Protein AF-A0A1I2LZ72-F1 (afdb_monomer)

Nearest PDB structures (foldseek):
  7p47-assembly1_B  TM=9.070E-01  e=1.631E+00  Saccharomyces cerevisiae
  4afl-assembly2_F  TM=8.320E-01  e=4.145E+00  Homo sapiens
  7uq2-assembly1_A  TM=7.752E-01  e=4.411E+00  Tequatrovirus

Structure (mmCIF, N/CA/C/O backbone):
data_AF-A0A1I2LZ72-F1
#
_entry.id   AF-A0A1I2LZ72-F1
#
loop_
_atom_site.group_PDB
_atom_site.id
_atom_site.type_symbol
_atom_site.label_atom_id
_atom_site.label_alt_id
_atom_site.label_comp_id
_atom_site.label_asym_id
_atom_site.label_entity_id
_atom_site.label_seq_id
_atom_site.pdbx_PDB_ins_code
_atom_site.Cartn_x
_atom_site.Cartn_y
_atom_site.Cartn_z
_atom_site.occupancy
_atom_site.B_iso_or_equiv
_atom_site.auth_seq_id
_atom_site.auth_comp_id
_atom_site.auth_asym_id
_atom_site.auth_atom_id
_atom_site.pdbx_PDB_model_num
ATOM 1 N N . MET A 1 1 ? 21.598 -4.910 -25.259 1.00 63.84 1 MET A N 1
ATOM 2 C CA . MET A 1 1 ? 21.084 -4.215 -24.059 1.00 63.84 1 MET A CA 1
ATOM 3 C C . MET A 1 1 ? 22.261 -3.892 -23.163 1.00 63.84 1 MET A C 1
ATOM 5 O O . MET A 1 1 ? 23.168 -4.711 -23.099 1.00 63.84 1 MET A O 1
ATOM 9 N N . ASP A 1 2 ? 22.259 -2.728 -22.518 1.00 83.62 2 ASP A N 1
ATOM 10 C CA . ASP A 1 2 ? 23.282 -2.366 -21.534 1.00 83.62 2 ASP A CA 1
ATOM 11 C C . ASP A 1 2 ? 23.100 -3.226 -20.259 1.00 83.62 2 ASP A C 1
ATOM 13 O O . ASP A 1 2 ? 22.011 -3.202 -19.672 1.00 83.62 2 ASP A O 1
ATOM 17 N N . PRO A 1 3 ? 24.111 -4.009 -19.835 1.00 82.50 3 PRO A N 1
ATOM 18 C CA . PRO A 1 3 ? 24.044 -4.848 -18.636 1.00 82.50 3 PRO A CA 1
ATOM 19 C C . PRO A 1 3 ? 23.724 -4.068 -17.356 1.00 82.50 3 PRO A C 1
ATOM 21 O O . PRO A 1 3 ? 23.053 -4.591 -16.467 1.00 82.50 3 PRO A O 1
ATOM 24 N N . LEU A 1 4 ? 24.155 -2.807 -17.262 1.00 88.50 4 LEU A N 1
ATOM 25 C CA . LEU A 1 4 ? 23.881 -1.963 -16.100 1.00 88.50 4 LEU A CA 1
ATOM 26 C C . LEU A 1 4 ? 22.407 -1.560 -16.035 1.00 88.50 4 LEU A C 1
ATOM 28 O O . LEU A 1 4 ? 21.837 -1.502 -14.948 1.00 88.50 4 LEU A O 1
ATOM 32 N N . LEU A 1 5 ? 21.765 -1.345 -17.188 1.00 86.38 5 LEU A N 1
ATOM 33 C CA . LEU A 1 5 ? 20.331 -1.050 -17.247 1.00 86.38 5 LEU A CA 1
ATOM 34 C C . LEU A 1 5 ? 19.481 -2.258 -16.834 1.00 86.38 5 LEU A C 1
ATOM 36 O O . LEU A 1 5 ? 18.428 -2.079 -16.225 1.00 86.38 5 LEU A O 1
ATOM 40 N N . LEU A 1 6 ? 19.938 -3.480 -17.127 1.00 86.69 6 LEU A N 1
ATOM 41 C CA . LEU A 1 6 ? 19.283 -4.710 -16.669 1.00 86.69 6 LEU A CA 1
ATOM 42 C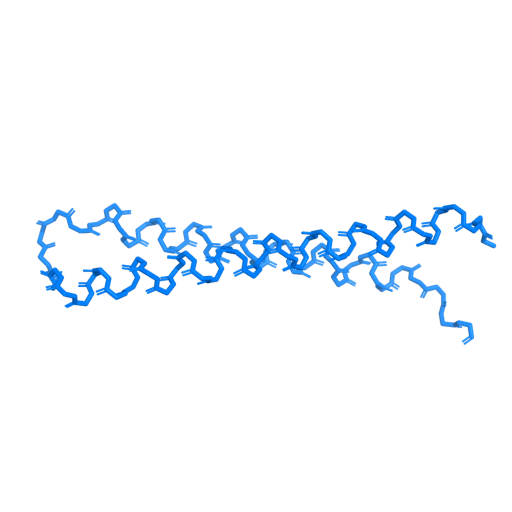 C . LEU A 1 6 ? 19.366 -4.857 -15.144 1.00 86.69 6 LEU A C 1
ATOM 44 O O . LEU A 1 6 ? 18.334 -5.044 -14.501 1.00 86.69 6 LEU A O 1
ATOM 48 N N . LEU A 1 7 ? 20.561 -4.690 -14.570 1.00 88.50 7 LEU A N 1
ATOM 49 C CA . LEU A 1 7 ? 20.776 -4.770 -13.121 1.00 88.50 7 LEU A CA 1
ATOM 50 C C . LEU A 1 7 ? 20.008 -3.682 -12.362 1.00 88.50 7 LEU A C 1
ATOM 52 O O . LEU A 1 7 ? 19.349 -3.968 -11.364 1.00 88.50 7 LEU A O 1
ATOM 56 N N . LEU A 1 8 ? 20.042 -2.439 -12.855 1.00 89.19 8 LEU A N 1
ATOM 57 C CA . LEU A 1 8 ? 19.292 -1.332 -12.261 1.00 89.19 8 LEU A CA 1
ATOM 58 C C . LEU A 1 8 ? 17.789 -1.626 -12.241 1.00 89.19 8 LEU A C 1
ATOM 60 O O . LEU A 1 8 ? 17.111 -1.348 -11.256 1.00 89.19 8 LEU A O 1
ATOM 64 N N . ARG A 1 9 ? 17.259 -2.200 -13.323 1.00 87.62 9 ARG A N 1
ATOM 65 C CA . ARG A 1 9 ? 15.843 -2.551 -13.433 1.00 87.62 9 ARG A CA 1
ATOM 66 C C . ARG A 1 9 ? 15.445 -3.662 -12.464 1.00 87.62 9 ARG A C 1
ATOM 68 O O . ARG A 1 9 ? 14.402 -3.543 -11.828 1.00 87.62 9 ARG A O 1
ATOM 75 N N . GLU A 1 10 ? 16.243 -4.723 -12.359 1.00 90.50 10 GLU A N 1
ATOM 76 C CA . GLU A 1 10 ? 15.998 -5.816 -11.408 1.00 90.50 10 GLU A CA 1
ATOM 77 C C . GLU A 1 10 ? 15.998 -5.309 -9.965 1.00 90.50 10 GLU A C 1
ATOM 79 O O . GLU A 1 10 ? 15.087 -5.621 -9.197 1.00 90.50 10 GLU A O 1
ATOM 84 N N . GLU A 1 11 ? 16.966 -4.460 -9.621 1.00 93.62 11 GLU A N 1
ATOM 85 C CA . GLU A 1 11 ? 17.049 -3.839 -8.302 1.00 93.62 11 GLU A CA 1
ATOM 86 C C . GLU A 1 11 ? 15.843 -2.928 -8.023 1.00 93.62 11 GLU A C 1
ATOM 88 O O . GLU A 1 11 ? 15.276 -2.957 -6.931 1.00 93.62 11 GLU A O 1
ATOM 93 N N . MET A 1 12 ? 15.396 -2.148 -9.013 1.00 92.81 12 MET A N 1
ATOM 94 C CA . MET A 1 12 ? 14.196 -1.317 -8.885 1.00 92.81 12 MET A CA 1
ATOM 95 C C . MET A 1 12 ? 12.930 -2.162 -8.709 1.00 92.81 12 MET A C 1
ATOM 97 O O . MET A 1 12 ? 12.134 -1.863 -7.822 1.00 92.81 12 MET A O 1
ATOM 101 N N . SER A 1 13 ? 12.750 -3.236 -9.489 1.00 92.88 13 SER A N 1
ATOM 102 C CA . SER A 1 13 ? 11.600 -4.144 -9.325 1.00 92.88 13 SER A CA 1
ATOM 103 C C . SER A 1 13 ? 11.576 -4.765 -7.923 1.00 92.88 13 SER A C 1
ATOM 105 O O . SER A 1 13 ? 10.534 -4.784 -7.259 1.00 92.88 13 SER A O 1
ATOM 107 N N . ARG A 1 14 ? 12.745 -5.191 -7.423 1.00 93.31 14 ARG A N 1
ATOM 108 C CA . ARG A 1 14 ? 12.892 -5.731 -6.067 1.00 93.31 14 ARG A CA 1
ATOM 109 C C . ARG A 1 14 ? 12.492 -4.710 -5.006 1.00 93.31 14 ARG A C 1
ATOM 111 O O . ARG A 1 14 ? 11.636 -5.010 -4.181 1.00 93.31 14 ARG A O 1
ATOM 118 N N . LYS A 1 15 ? 13.030 -3.489 -5.071 1.00 95.50 15 LYS A N 1
ATOM 119 C CA . LYS A 1 15 ? 12.711 -2.419 -4.110 1.00 95.50 15 LYS A CA 1
ATOM 120 C C . LYS A 1 15 ? 11.233 -2.044 -4.107 1.00 95.50 15 LYS A C 1
ATOM 122 O O . LYS A 1 15 ? 10.654 -1.847 -3.042 1.00 95.50 15 LYS A O 1
ATOM 127 N N . LEU A 1 16 ? 10.611 -1.957 -5.284 1.00 93.56 16 LEU A N 1
ATOM 128 C CA . LEU A 1 16 ? 9.177 -1.680 -5.398 1.00 93.56 16 LEU A CA 1
ATOM 129 C C . LEU A 1 16 ? 8.342 -2.800 -4.765 1.00 93.56 16 LEU A C 1
ATOM 131 O O . LEU A 1 16 ? 7.372 -2.521 -4.060 1.00 93.56 16 LEU A O 1
ATOM 135 N N . SER A 1 17 ? 8.748 -4.054 -4.967 1.00 91.94 17 SER A N 1
ATOM 136 C CA . SER A 1 17 ? 8.088 -5.222 -4.376 1.00 91.94 17 SER A CA 1
ATOM 137 C C . SER A 1 17 ? 8.249 -5.271 -2.852 1.00 91.94 17 SER A C 1
ATOM 139 O O . SER A 1 17 ? 7.278 -5.522 -2.141 1.00 91.94 17 SER A O 1
ATOM 141 N N . GLU A 1 18 ? 9.439 -4.975 -2.329 1.00 95.75 18 GLU A N 1
ATOM 142 C CA . GLU A 1 18 ? 9.705 -4.889 -0.884 1.00 95.75 18 GLU A CA 1
ATOM 143 C C . GLU A 1 18 ? 8.896 -3.767 -0.215 1.00 95.75 18 GLU A C 1
ATOM 145 O O . GLU A 1 18 ? 8.290 -3.967 0.845 1.00 95.75 18 GLU A O 1
ATOM 150 N N . ALA A 1 19 ? 8.825 -2.597 -0.854 1.00 94.69 19 ALA A N 1
ATOM 151 C CA . ALA A 1 19 ? 8.008 -1.483 -0.385 1.00 94.69 19 ALA A CA 1
ATOM 152 C C . ALA A 1 19 ? 6.515 -1.852 -0.366 1.00 94.69 19 ALA A C 1
ATOM 154 O O . ALA A 1 19 ? 5.838 -1.628 0.640 1.00 94.69 19 ALA A O 1
ATOM 155 N N . ALA A 1 20 ? 6.013 -2.492 -1.428 1.00 93.69 20 ALA A N 1
ATOM 156 C CA . ALA A 1 20 ? 4.641 -2.993 -1.482 1.00 93.69 20 ALA A CA 1
ATOM 157 C C . ALA A 1 20 ? 4.360 -4.038 -0.384 1.00 93.69 20 ALA A C 1
ATOM 159 O O . ALA A 1 20 ? 3.304 -3.996 0.251 1.00 93.69 20 ALA A O 1
ATOM 160 N N . GLY A 1 21 ? 5.312 -4.935 -0.106 1.00 94.81 21 GLY A N 1
ATOM 161 C CA . GLY A 1 21 ? 5.220 -5.901 0.992 1.00 94.81 21 GLY A CA 1
ATOM 162 C C . GLY A 1 21 ? 5.132 -5.230 2.367 1.00 94.81 21 GLY A C 1
ATOM 163 O O . GLY A 1 21 ? 4.292 -5.596 3.187 1.00 94.81 21 GLY A O 1
ATOM 164 N N . THR A 1 22 ? 5.930 -4.186 2.596 1.00 96.62 22 THR A N 1
ATOM 165 C CA . THR A 1 22 ? 5.898 -3.399 3.842 1.00 96.62 22 THR A CA 1
ATOM 166 C C . THR A 1 22 ? 4.558 -2.680 4.029 1.00 96.62 22 THR A C 1
ATOM 168 O O . THR A 1 22 ? 3.996 -2.666 5.128 1.00 96.62 22 THR A O 1
ATOM 171 N N . MET A 1 23 ? 4.001 -2.121 2.950 1.00 93.88 23 MET A N 1
ATOM 172 C CA . MET A 1 23 ? 2.668 -1.513 2.969 1.00 93.88 23 MET A CA 1
ATOM 173 C C . MET A 1 23 ? 1.584 -2.545 3.287 1.00 93.88 23 MET A C 1
ATOM 175 O O . MET A 1 23 ? 0.725 -2.271 4.120 1.00 93.88 23 MET A O 1
ATOM 179 N N . ALA A 1 24 ? 1.653 -3.746 2.703 1.00 94.00 24 ALA A N 1
ATOM 180 C CA . ALA A 1 24 ? 0.715 -4.826 3.002 1.00 94.00 24 ALA A CA 1
ATOM 181 C C . ALA A 1 24 ? 0.754 -5.231 4.486 1.00 94.00 24 ALA A C 1
ATOM 183 O O . ALA A 1 24 ? -0.293 -5.275 5.129 1.00 94.00 24 ALA A O 1
ATOM 184 N N . ALA A 1 25 ? 1.946 -5.418 5.060 1.00 95.56 25 ALA A N 1
ATOM 185 C CA . ALA A 1 25 ? 2.097 -5.712 6.487 1.00 95.56 25 ALA A CA 1
ATOM 186 C C . ALA A 1 25 ? 1.523 -4.589 7.374 1.00 95.56 25 ALA A C 1
ATOM 188 O O . ALA A 1 25 ? 0.852 -4.840 8.374 1.00 95.56 25 ALA A O 1
ATOM 189 N N . THR A 1 26 ? 1.725 -3.329 6.980 1.0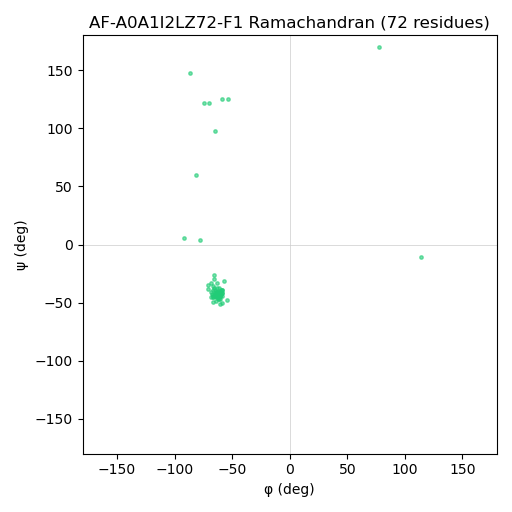0 94.69 26 THR A N 1
ATOM 190 C CA . THR A 1 26 ? 1.163 -2.174 7.697 1.00 94.69 26 THR A CA 1
ATOM 19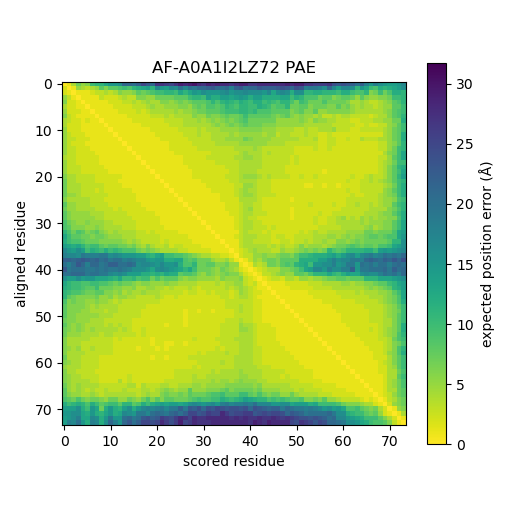1 C C . THR A 1 26 ? -0.367 -2.169 7.629 1.00 94.69 26 THR A C 1
ATOM 193 O O . THR A 1 26 ? -1.032 -1.939 8.639 1.00 94.69 26 THR A O 1
ATOM 196 N N . MET A 1 27 ? -0.945 -2.476 6.464 1.00 95.31 27 MET A N 1
ATOM 197 C CA . MET A 1 27 ? -2.394 -2.603 6.292 1.00 95.31 27 MET A CA 1
ATOM 198 C C . MET A 1 27 ? -2.985 -3.715 7.165 1.00 95.31 27 MET A C 1
ATOM 200 O O . MET A 1 27 ? -4.076 -3.527 7.702 1.00 95.31 27 MET A O 1
ATOM 204 N N . GLU A 1 28 ? -2.291 -4.843 7.342 1.00 94.69 28 GLU A N 1
ATOM 205 C CA . GLU A 1 28 ? -2.727 -5.918 8.245 1.00 94.69 28 GLU A CA 1
ATOM 206 C C . GLU A 1 28 ? -2.801 -5.433 9.696 1.00 94.69 28 GLU A C 1
ATOM 208 O O . GLU A 1 28 ? -3.823 -5.622 10.357 1.00 94.69 28 GLU A O 1
ATOM 213 N N . VAL A 1 29 ? -1.770 -4.726 10.171 1.00 94.50 29 VAL A N 1
ATOM 214 C CA . VAL A 1 29 ? -1.745 -4.149 11.526 1.00 94.50 29 VAL A CA 1
ATOM 215 C C . VAL A 1 29 ? -2.863 -3.123 11.715 1.00 94.50 29 VAL A C 1
ATOM 217 O O . VAL A 1 29 ? -3.571 -3.153 12.726 1.00 94.50 29 VAL A O 1
ATOM 220 N N . LEU A 1 30 ? -3.071 -2.231 10.745 1.00 91.19 30 LEU A N 1
ATOM 221 C CA . LEU A 1 30 ? -4.148 -1.239 10.800 1.00 91.19 30 LEU A CA 1
ATOM 222 C C . LEU A 1 30 ? -5.534 -1.898 10.748 1.00 91.19 30 LEU A C 1
ATOM 224 O O . LEU A 1 30 ? -6.440 -1.477 11.466 1.00 91.19 30 LEU A O 1
ATOM 228 N N . SER A 1 31 ? -5.694 -2.964 9.964 1.00 90.38 31 SER A N 1
ATOM 229 C CA . SER A 1 31 ? -6.943 -3.730 9.879 1.00 90.38 31 SER A CA 1
ATOM 230 C C . SER A 1 31 ? -7.236 -4.487 11.175 1.00 90.38 31 SER A C 1
ATOM 232 O O . SER A 1 31 ? -8.373 -4.476 11.653 1.00 90.38 31 SER A O 1
ATOM 234 N N . ALA A 1 32 ? -6.217 -5.087 11.794 1.00 91.31 32 ALA A N 1
ATOM 235 C CA . ALA A 1 32 ? -6.328 -5.699 13.115 1.00 91.31 32 ALA A CA 1
ATOM 236 C C . ALA A 1 32 ? -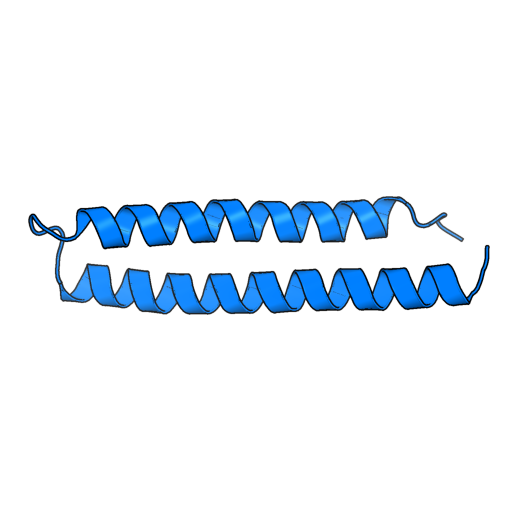6.699 -4.650 14.173 1.00 91.31 32 ALA A C 1
ATOM 238 O O . ALA A 1 32 ? -7.620 -4.857 14.961 1.00 91.31 32 ALA A O 1
ATOM 239 N N . THR A 1 33 ? -6.057 -3.480 14.126 1.00 89.06 33 THR A N 1
ATOM 240 C CA . THR A 1 33 ? -6.357 -2.351 15.018 1.00 89.06 33 THR A CA 1
ATOM 241 C C . THR A 1 33 ? -7.804 -1.884 14.851 1.00 89.06 33 THR A C 1
ATOM 243 O O . THR A 1 33 ? -8.504 -1.715 15.846 1.00 89.06 33 THR A O 1
ATOM 246 N N . ARG A 1 34 ? -8.295 -1.752 13.610 1.00 87.00 34 ARG A N 1
ATOM 247 C CA . ARG A 1 34 ? -9.702 -1.427 13.320 1.00 87.00 34 ARG A CA 1
ATOM 248 C C . ARG A 1 34 ? -10.654 -2.489 13.864 1.00 87.00 34 ARG A C 1
ATOM 250 O O . ARG A 1 34 ? -11.693 -2.151 14.416 1.00 87.00 34 ARG A O 1
ATOM 257 N N . THR A 1 35 ? -10.298 -3.763 13.720 1.00 89.56 35 THR A N 1
ATOM 258 C CA . THR A 1 35 ? -11.108 -4.882 14.220 1.00 89.56 35 THR A CA 1
ATOM 259 C C . THR A 1 35 ? -11.236 -4.831 15.742 1.00 89.56 35 THR A C 1
ATOM 261 O O . THR A 1 35 ? -12.332 -5.012 16.263 1.00 89.56 35 THR A O 1
ATOM 264 N N . ILE A 1 36 ? -10.141 -4.528 16.448 1.00 88.69 36 ILE A N 1
ATOM 265 C CA . ILE A 1 36 ? -10.124 -4.385 17.912 1.00 88.69 36 ILE A CA 1
ATOM 266 C C . ILE A 1 36 ? -10.908 -3.146 18.354 1.00 88.69 36 ILE A C 1
ATOM 268 O O . ILE A 1 36 ? -11.689 -3.221 19.299 1.00 88.69 36 ILE A O 1
ATOM 272 N N . ALA A 1 37 ? -10.703 -2.011 17.681 1.00 85.50 37 ALA A N 1
ATOM 273 C CA . ALA A 1 37 ? -11.400 -0.769 17.996 1.00 85.50 37 ALA A CA 1
ATOM 274 C C . ALA A 1 37 ? -12.912 -0.874 17.730 1.00 85.50 37 ALA A C 1
ATOM 276 O O . ALA A 1 37 ? -13.697 -0.229 18.420 1.00 85.50 37 ALA A O 1
ATOM 277 N N . GLY A 1 38 ? -13.318 -1.700 16.761 1.00 79.44 38 GLY A N 1
ATOM 278 C CA . GLY A 1 38 ? -14.672 -1.729 16.221 1.00 79.44 38 GLY A CA 1
ATOM 279 C C . GLY A 1 38 ? -14.920 -0.569 15.251 1.00 79.44 38 GLY A C 1
ATOM 280 O O . GLY A 1 38 ? -14.127 0.366 15.145 1.00 79.44 38 GLY A O 1
ATOM 281 N N . ASP A 1 39 ? -16.043 -0.607 14.532 1.00 74.62 39 ASP A N 1
ATOM 282 C CA . ASP A 1 39 ? -16.450 0.473 13.614 1.00 74.62 39 ASP A CA 1
ATOM 283 C C . ASP A 1 39 ? -17.127 1.613 14.405 1.00 74.62 39 ASP A C 1
ATOM 285 O O . ASP A 1 39 ? -18.306 1.933 14.253 1.00 74.62 39 ASP A O 1
ATOM 289 N N . VAL A 1 40 ? -16.371 2.184 15.342 1.00 74.62 40 VAL A N 1
ATOM 290 C CA . VAL A 1 40 ? -16.764 3.345 16.149 1.00 74.62 40 VAL A CA 1
ATOM 291 C C . VAL A 1 40 ? -16.418 4.640 15.424 1.00 74.62 40 VAL A C 1
ATOM 293 O O . VAL A 1 40 ? -15.412 4.733 14.713 1.00 74.62 40 VAL A O 1
ATOM 296 N N . ARG A 1 41 ? -17.248 5.666 15.659 1.00 71.06 41 ARG A N 1
ATOM 297 C CA . ARG A 1 41 ? -16.988 7.044 15.218 1.00 71.06 41 ARG A CA 1
ATOM 298 C C . ARG A 1 41 ? -15.604 7.481 15.706 1.00 71.06 41 ARG A C 1
ATOM 300 O O . ARG A 1 41 ? -15.334 7.414 16.902 1.00 71.06 41 ARG A O 1
ATOM 307 N N . GLY A 1 42 ? -14.755 7.930 14.788 1.00 75.38 42 GLY A N 1
ATOM 308 C CA . GLY A 1 42 ? -13.361 8.308 15.033 1.00 75.38 42 GLY A CA 1
ATOM 309 C C . GLY A 1 42 ? -12.335 7.398 14.347 1.00 75.38 42 GLY A C 1
ATOM 310 O O . GLY A 1 42 ? -11.158 7.745 14.297 1.00 75.38 42 GLY A O 1
ATOM 311 N N . THR A 1 43 ? -12.754 6.256 13.789 1.00 83.06 43 THR A N 1
ATOM 312 C CA . THR A 1 43 ? -11.871 5.336 13.043 1.00 83.06 43 THR A CA 1
ATOM 313 C C . THR A 1 43 ? -11.833 5.616 11.536 1.00 83.06 43 THR A C 1
ATOM 315 O O . THR A 1 43 ? -11.177 4.893 10.784 1.00 83.06 43 THR A O 1
ATOM 318 N N . GLU A 1 44 ? -12.483 6.687 11.068 1.00 86.88 44 GLU A N 1
ATOM 319 C CA . GLU A 1 44 ? -12.520 7.079 9.655 1.00 86.88 44 GLU A CA 1
ATOM 320 C C . GLU A 1 44 ? -11.121 7.322 9.087 1.00 86.88 44 GLU A C 1
ATOM 322 O O . GLU A 1 44 ? -10.826 6.881 7.977 1.00 86.88 44 GLU A O 1
ATOM 327 N N . SER A 1 45 ? -10.235 7.933 9.875 1.00 87.75 45 SER A N 1
ATOM 328 C CA . SER A 1 45 ? -8.832 8.133 9.503 1.00 87.75 45 SER A CA 1
ATOM 329 C C . SER A 1 45 ? -8.088 6.808 9.324 1.00 87.75 45 SER A C 1
ATOM 331 O O . SER A 1 45 ? -7.225 6.697 8.461 1.00 87.75 45 SER A O 1
ATOM 333 N N . LEU A 1 46 ? -8.444 5.781 10.107 1.00 88.81 46 LEU A N 1
ATOM 334 C CA . LEU A 1 46 ? -7.842 4.450 10.014 1.00 88.81 46 LEU A CA 1
ATOM 335 C C . LEU A 1 46 ? -8.289 3.734 8.733 1.00 88.81 46 LEU A C 1
ATOM 337 O O . LEU A 1 46 ? -7.485 3.082 8.073 1.00 88.81 46 LEU A O 1
ATOM 341 N N . ARG A 1 47 ? -9.561 3.901 8.350 1.00 88.56 47 ARG A N 1
ATOM 342 C CA . ARG A 1 47 ? -10.095 3.403 7.075 1.00 88.56 47 ARG A CA 1
ATOM 343 C C . ARG A 1 47 ? -9.417 4.081 5.885 1.00 88.56 47 ARG A C 1
ATOM 345 O O . ARG A 1 47 ? -8.929 3.383 5.004 1.00 88.56 47 ARG A O 1
ATOM 352 N N . ALA A 1 48 ? -9.324 5.411 5.911 1.00 91.56 48 ALA A N 1
ATOM 353 C CA . ALA A 1 48 ? -8.657 6.185 4.868 1.00 91.56 48 ALA A CA 1
ATOM 354 C C . ALA A 1 48 ? -7.181 5.783 4.713 1.00 91.56 48 ALA A C 1
ATOM 356 O O . ALA A 1 48 ? -6.717 5.578 3.596 1.00 91.56 48 ALA A O 1
ATOM 357 N N . ALA A 1 49 ? -6.467 5.571 5.825 1.00 91.62 49 ALA A N 1
ATOM 358 C CA . ALA A 1 49 ? -5.078 5.117 5.793 1.00 91.62 49 ALA A CA 1
ATOM 359 C C . ALA A 1 49 ? -4.923 3.733 5.135 1.00 91.62 49 ALA A C 1
ATOM 361 O O . ALA A 1 49 ? -4.009 3.530 4.339 1.00 91.62 49 ALA A O 1
ATOM 362 N N . ILE A 1 50 ? -5.816 2.779 5.427 1.00 92.75 50 ILE A N 1
ATOM 363 C CA . ILE A 1 50 ? -5.791 1.450 4.792 1.00 92.75 50 ILE A CA 1
ATOM 364 C C . ILE A 1 50 ? -6.042 1.561 3.278 1.00 92.75 50 ILE A C 1
ATOM 366 O O . ILE A 1 50 ? -5.358 0.899 2.497 1.00 92.75 50 ILE A O 1
ATOM 370 N N . GLU A 1 51 ? -6.992 2.398 2.857 1.00 94.69 51 GLU A N 1
ATOM 371 C CA . GLU A 1 51 ? -7.317 2.617 1.439 1.00 94.69 51 GLU A CA 1
ATOM 372 C C . GLU A 1 51 ? -6.171 3.296 0.671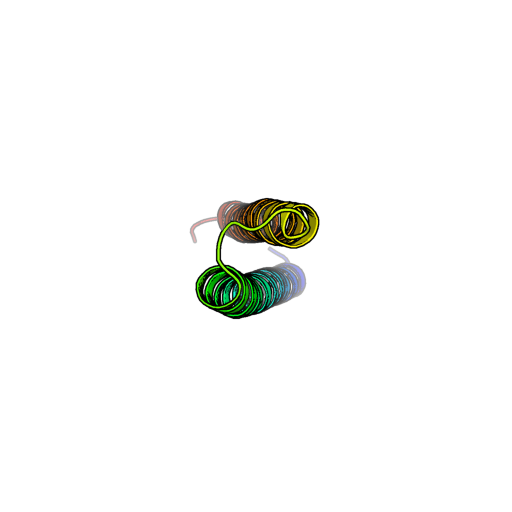 1.00 94.69 51 GLU A C 1
ATOM 374 O O . GLU A 1 51 ? -5.818 2.869 -0.434 1.00 94.69 51 GLU A O 1
ATOM 379 N N . GLU A 1 52 ? -5.543 4.312 1.264 1.00 95.94 52 GLU A N 1
ATOM 380 C CA . GLU A 1 52 ? -4.403 5.019 0.674 1.00 95.94 52 GLU A CA 1
ATOM 381 C C . GLU A 1 52 ? -3.181 4.100 0.533 1.00 95.94 52 GLU A C 1
ATOM 383 O O . GLU A 1 52 ? -2.548 4.050 -0.529 1.00 95.94 52 GLU A O 1
ATOM 388 N N . LEU A 1 53 ? -2.886 3.303 1.567 1.00 94.62 53 LEU A N 1
ATOM 389 C CA . LEU A 1 53 ? -1.824 2.298 1.517 1.00 94.62 53 LEU A CA 1
ATOM 390 C C . LEU A 1 53 ? -2.109 1.228 0.460 1.00 94.62 53 LEU A C 1
ATOM 392 O O . LEU A 1 53 ? -1.199 0.856 -0.279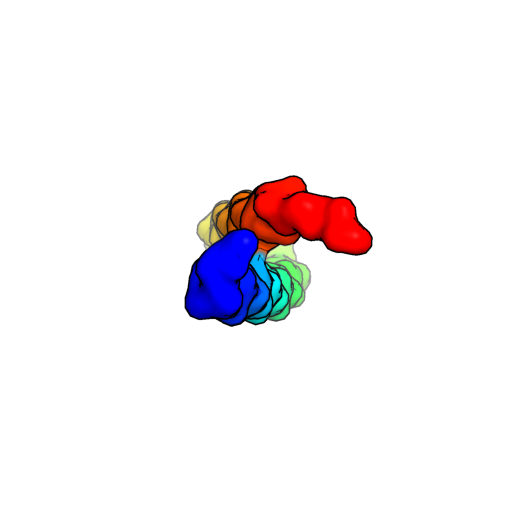 1.00 94.62 53 LEU A O 1
ATOM 396 N N . GLY A 1 54 ? -3.359 0.770 0.340 1.00 95.19 54 GLY A N 1
ATOM 397 C CA . GLY A 1 54 ? -3.764 -0.191 -0.688 1.00 95.19 54 GLY A CA 1
ATOM 398 C C . GLY A 1 54 ? -3.554 0.352 -2.101 1.00 95.19 54 GLY A C 1
ATOM 399 O O . GLY A 1 54 ? -2.925 -0.305 -2.930 1.00 95.19 54 GLY A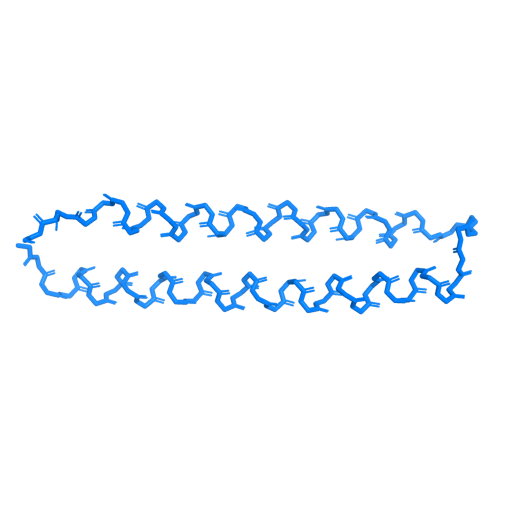 O 1
ATOM 400 N N . THR A 1 55 ? -3.993 1.588 -2.345 1.00 97.31 55 THR A N 1
ATOM 401 C CA . THR A 1 55 ? -3.816 2.273 -3.635 1.00 97.31 55 THR A CA 1
ATOM 402 C C . THR A 1 55 ? -2.336 2.437 -3.980 1.00 97.31 55 THR A C 1
ATOM 404 O O . THR A 1 55 ? -1.912 2.159 -5.103 1.00 97.31 55 THR A O 1
ATOM 407 N N . THR A 1 56 ? -1.526 2.845 -3.001 1.00 95.94 56 THR A N 1
ATOM 408 C CA . THR A 1 56 ? -0.087 3.045 -3.194 1.00 95.94 56 THR A CA 1
ATOM 409 C C . THR A 1 56 ? 0.626 1.722 -3.462 1.00 95.94 56 THR A C 1
ATOM 411 O O . THR A 1 56 ? 1.399 1.626 -4.415 1.00 95.94 56 THR A O 1
ATOM 414 N N . ARG A 1 57 ? 0.322 0.675 -2.686 1.00 95.44 57 ARG A N 1
ATOM 415 C CA . ARG A 1 57 ? 0.846 -0.681 -2.891 1.00 95.44 57 ARG A CA 1
ATOM 416 C C . ARG A 1 57 ? 0.559 -1.173 -4.308 1.00 95.44 57 ARG A C 1
ATOM 418 O O . ARG A 1 57 ? 1.463 -1.669 -4.979 1.00 95.44 57 ARG A O 1
ATOM 425 N N . ASP A 1 58 ? -0.678 -1.027 -4.774 1.00 97.00 58 ASP A N 1
ATOM 426 C CA . ASP A 1 58 ? -1.085 -1.513 -6.093 1.00 97.00 58 ASP A CA 1
ATOM 427 C C . ASP A 1 58 ? -0.377 -0.750 -7.219 1.00 97.00 58 ASP A C 1
ATOM 429 O O . ASP A 1 58 ? 0.035 -1.355 -8.215 1.00 97.00 58 ASP A O 1
ATOM 433 N N . HIS A 1 59 ? -0.148 0.553 -7.033 1.00 96.38 59 HIS A N 1
ATOM 434 C CA . HIS A 1 59 ? 0.646 1.358 -7.953 1.00 96.38 59 HIS A CA 1
ATOM 435 C C . HIS A 1 59 ? 2.113 0.901 -8.008 1.00 96.38 59 HIS A C 1
ATOM 437 O O . HIS A 1 59 ? 2.643 0.715 -9.104 1.00 96.38 59 HIS A O 1
ATOM 443 N N . LEU A 1 60 ? 2.752 0.634 -6.862 1.00 93.25 60 LEU A N 1
ATOM 444 C CA . LEU A 1 60 ? 4.130 0.123 -6.815 1.00 93.25 60 LEU A CA 1
ATOM 445 C C . LEU A 1 60 ? 4.257 -1.240 -7.508 1.00 93.25 60 LEU A C 1
ATOM 447 O O . LEU A 1 6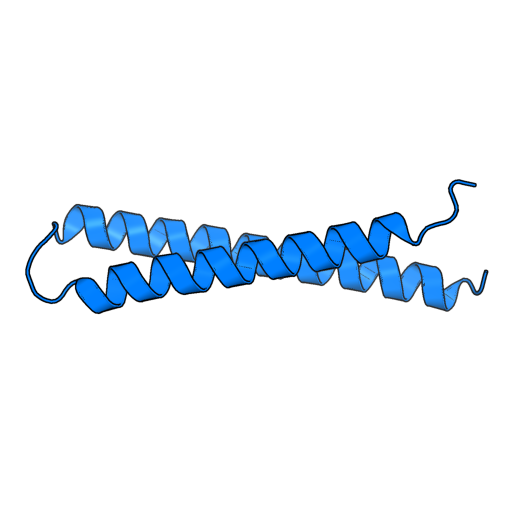0 ? 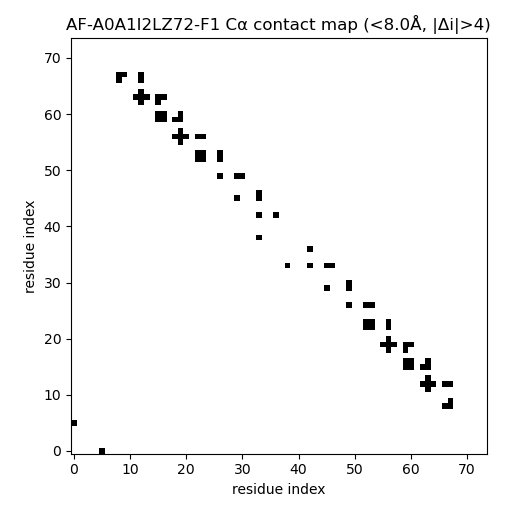5.169 -1.449 -8.310 1.00 93.25 60 LEU A O 1
ATOM 451 N N . LEU A 1 61 ? 3.309 -2.151 -7.266 1.00 94.75 61 LEU A N 1
ATOM 452 C CA . LEU A 1 61 ? 3.269 -3.449 -7.945 1.00 94.75 61 LEU A CA 1
ATOM 453 C C . LEU A 1 61 ? 3.067 -3.290 -9.455 1.00 94.75 61 LEU A C 1
ATOM 455 O O . LEU A 1 61 ? 3.658 -4.027 -10.244 1.00 94.75 61 LEU A O 1
ATOM 459 N N . GLN A 1 62 ? 2.254 -2.322 -9.880 1.00 94.62 62 GLN A N 1
ATOM 460 C CA . GLN A 1 62 ? 2.080 -2.032 -11.298 1.00 94.62 62 GLN A CA 1
ATOM 461 C C . GLN A 1 62 ? 3.360 -1.480 -11.933 1.00 94.62 62 GLN A C 1
ATOM 463 O O . GLN A 1 62 ? 3.692 -1.867 -13.055 1.00 94.62 62 GLN A O 1
ATOM 468 N N . GLN A 1 63 ? 4.098 -0.623 -11.229 1.00 92.38 63 GLN A N 1
ATOM 469 C CA . GLN A 1 63 ? 5.394 -0.123 -11.685 1.00 92.38 63 GLN A CA 1
ATOM 470 C C . GLN A 1 63 ? 6.420 -1.259 -11.805 1.00 92.38 63 GLN A C 1
ATOM 472 O O . GLN A 1 63 ? 7.088 -1.350 -12.833 1.00 92.38 63 GLN A O 1
ATOM 477 N N . ALA A 1 64 ? 6.480 -2.171 -10.829 1.00 91.00 64 ALA A N 1
ATOM 478 C CA . ALA A 1 64 ? 7.346 -3.352 -10.881 1.00 91.00 64 ALA A CA 1
ATOM 479 C C . ALA A 1 64 ? 7.030 -4.243 -12.098 1.00 91.00 64 ALA A C 1
ATOM 481 O O . ALA A 1 64 ? 7.910 -4.516 -12.915 1.00 91.00 64 ALA A O 1
ATOM 482 N N . ARG A 1 65 ? 5.749 -4.585 -12.308 1.00 90.25 65 ARG A N 1
ATOM 483 C CA . ARG A 1 65 ? 5.298 -5.345 -13.492 1.00 90.25 65 ARG A CA 1
ATOM 484 C C . ARG A 1 65 ? 5.624 -4.642 -14.806 1.00 90.25 65 ARG A C 1
ATOM 486 O O . ARG A 1 65 ? 5.979 -5.284 -15.790 1.00 90.25 65 ARG A O 1
ATOM 493 N N . THR A 1 66 ? 5.487 -3.320 -14.834 1.00 90.56 66 THR A N 1
ATOM 494 C CA . THR A 1 66 ? 5.791 -2.508 -16.017 1.00 90.56 66 THR A CA 1
ATOM 495 C C . THR A 1 66 ? 7.282 -2.575 -16.343 1.00 90.56 66 THR A C 1
ATOM 497 O O . THR A 1 66 ? 7.640 -2.799 -17.496 1.00 90.56 66 THR A O 1
ATOM 500 N N . LEU A 1 67 ? 8.154 -2.457 -15.336 1.00 87.38 67 LEU A N 1
ATOM 501 C CA . LEU A 1 67 ? 9.599 -2.618 -15.506 1.00 87.38 67 LEU A CA 1
ATOM 502 C C . LEU A 1 67 ? 9.944 -4.005 -16.066 1.00 87.38 67 LEU A C 1
ATOM 504 O O . LEU A 1 67 ? 10.727 -4.101 -17.008 1.00 87.38 67 LEU A O 1
ATOM 508 N N . GLU A 1 68 ? 9.323 -5.065 -15.552 1.00 83.75 68 GLU A N 1
ATOM 509 C CA . GLU A 1 68 ? 9.522 -6.433 -16.046 1.00 83.75 68 GLU A CA 1
ATOM 510 C C . GLU A 1 68 ? 9.033 -6.626 -17.488 1.00 83.75 68 GLU A C 1
ATOM 512 O O . GLU A 1 68 ? 9.709 -7.275 -18.286 1.00 83.75 68 GLU A O 1
ATOM 517 N N . ALA A 1 69 ? 7.902 -6.022 -17.861 1.00 83.12 69 ALA A N 1
ATOM 518 C CA . ALA A 1 69 ? 7.332 -6.128 -19.205 1.00 83.12 69 ALA A CA 1
ATOM 519 C C . ALA A 1 69 ? 8.203 -5.479 -20.296 1.00 83.12 69 ALA A C 1
ATOM 521 O O . ALA A 1 69 ? 8.165 -5.912 -21.447 1.00 83.12 69 ALA A O 1
ATOM 522 N N . PHE A 1 70 ? 9.020 -4.478 -19.950 1.00 76.12 70 PHE A N 1
ATOM 523 C CA . PHE A 1 70 ? 9.996 -3.878 -20.867 1.00 76.12 70 PHE A CA 1
ATOM 524 C C . PHE A 1 70 ? 11.264 -4.730 -21.061 1.00 76.12 70 PHE A C 1
ATOM 526 O O . PHE A 1 70 ? 12.188 -4.314 -21.763 1.00 76.12 70 PHE A O 1
ATOM 533 N N . ALA A 1 71 ? 11.342 -5.926 -20.467 1.00 64.06 71 ALA A N 1
ATOM 534 C CA . ALA A 1 71 ? 12.383 -6.886 -20.798 1.00 64.06 71 ALA A CA 1
ATOM 535 C C . ALA A 1 71 ? 12.095 -7.543 -22.160 1.00 64.06 71 ALA A C 1
ATOM 537 O O . ALA A 1 71 ? 11.057 -8.193 -22.309 1.00 64.06 71 ALA A O 1
ATOM 538 N N . PRO A 1 72 ? 13.000 -7.443 -23.154 1.00 58.59 72 PRO A N 1
ATOM 539 C CA . PRO A 1 72 ? 12.915 -8.328 -24.304 1.00 58.59 72 PRO A CA 1
ATOM 540 C C . PRO A 1 72 ? 13.018 -9.764 -23.784 1.00 58.59 72 PRO A C 1
ATOM 542 O O . PRO A 1 72 ? 13.948 -10.091 -23.044 1.00 58.59 72 PRO A O 1
ATOM 545 N N . ARG A 1 73 ? 12.034 -10.602 -24.130 1.00 57.91 73 ARG A N 1
ATOM 546 C CA . ARG A 1 73 ? 12.116 -12.049 -23.914 1.00 57.91 73 ARG A CA 1
ATOM 547 C C . ARG A 1 73 ? 13.253 -12.551 -24.804 1.00 57.91 73 ARG A C 1
ATOM 549 O O . ARG A 1 73 ? 13.070 -12.638 -26.015 1.00 57.91 73 ARG A O 1
ATOM 556 N N . GLY A 1 74 ? 14.435 -12.708 -24.209 1.00 54.03 74 GLY A N 1
ATOM 557 C CA . GLY A 1 74 ? 15.576 -13.380 -24.828 1.00 54.03 74 GLY A CA 1
ATOM 558 C C . GLY A 1 74 ? 15.300 -14.861 -25.002 1.00 54.03 74 GLY A C 1
ATOM 559 O O . GLY A 1 74 ? 14.563 -15.414 -24.152 1.00 54.03 74 GLY A O 1
#

pLDDT: mean 88.0, std 9.6, range [54.03, 97.31]

Organism: NCBI:txid35752

Foldseek 3Di:
DPPVLVVVLVVLLVVLLVLLVVLVVVLVVLVVVCVVVDPDPPCVVSVVSSVVSVVSSVVSNVVSVVSVVPDDPD

Mean predicted aligned error: 5.65 Å

Solvent-accessible surface area (backbone atoms only — not comparable to full-atom values): 4112 Å² total; per-residue (Å²): 133,62,69,65,61,53,54,52,47,54,52,48,32,49,52,29,48,52,52,26,49,53,38,52,56,49,38,51,55,52,50,50,49,44,62,74,68,41,99,45,95,83,45,62,66,59,53,51,51,41,53,51,42,50,54,51,27,52,50,32,47,49,51,26,54,50,61,59,66,72,50,79,87,124

Radius of gyration: 16.98 Å; Cα contacts (8 Å, |Δi|>4): 43; chains: 1; bounding box: 41×22×43 Å

Sequence (74 aa):
MDPLLLLLREEMSRKLSEAAGTMAATMEVLSATRTIAGDVRGTESLRAAIEELGTTRDHLLQQARTLEAFAPRG

Secondary structure (DSSP, 8-state):
--HHHHHHHHHHHHHHHHHHHHHHHHHHHHHHHHHHH-S-TT-HHHHHHHHHHHHHHHHHHHHHHHHHHTS---